Protein AF-A0A5E4X159-F1 (afdb_monomer_lite)

Radius of gyration: 16.35 Å; chains: 1; bounding box: 35×32×47 Å

Structure (mmCIF, N/CA/C/O backbone):
data_AF-A0A5E4X159-F1
#
_entry.id   AF-A0A5E4X159-F1
#
loop_
_atom_site.group_PDB
_atom_site.id
_atom_site.type_symbol
_atom_site.label_atom_id
_atom_site.label_alt_id
_atom_site.label_comp_id
_atom_site.label_asym_id
_atom_site.label_entity_id
_atom_site.label_seq_id
_atom_site.pdbx_PDB_ins_code
_atom_site.Cartn_x
_atom_site.Cartn_y
_atom_site.Cartn_z
_atom_site.occupancy
_atom_site.B_iso_or_equiv
_atom_site.auth_seq_id
_atom_site.auth_comp_id
_atom_site.auth_asym_id
_atom_site.auth_atom_id
_atom_site.pdbx_PDB_model_num
ATOM 1 N N . MET A 1 1 ? 23.346 17.454 27.427 1.00 43.94 1 MET A N 1
ATOM 2 C CA . MET A 1 1 ? 22.632 16.233 27.862 1.00 43.94 1 MET A CA 1
ATOM 3 C C . MET A 1 1 ? 21.653 15.860 26.759 1.00 43.94 1 MET A C 1
ATOM 5 O O . MET A 1 1 ? 20.685 16.581 26.584 1.00 43.94 1 MET A O 1
ATOM 9 N N . THR A 1 2 ? 21.928 14.817 25.973 1.00 43.69 2 THR A N 1
ATOM 10 C CA . THR A 1 2 ? 21.041 14.388 24.874 1.00 43.69 2 THR A CA 1
ATOM 11 C C . THR A 1 2 ? 20.342 13.100 25.288 1.00 43.69 2 THR A C 1
ATOM 13 O O . THR A 1 2 ? 20.975 12.050 25.389 1.00 43.69 2 THR A O 1
ATOM 16 N N . THR A 1 3 ? 19.049 13.201 25.582 1.00 56.41 3 THR A N 1
ATOM 17 C CA . THR A 1 3 ? 18.188 12.087 25.992 1.00 56.41 3 THR A CA 1
ATOM 18 C C . THR A 1 3 ? 17.930 11.182 24.789 1.00 56.41 3 THR A C 1
ATOM 20 O O . THR A 1 3 ? 17.318 11.606 23.811 1.00 56.41 3 THR A O 1
ATOM 23 N N . ARG A 1 4 ? 18.406 9.932 24.831 1.00 61.47 4 ARG A N 1
ATOM 24 C CA . ARG A 1 4 ? 18.074 8.926 23.813 1.00 61.47 4 ARG A CA 1
ATOM 25 C C . ARG A 1 4 ? 16.678 8.380 24.109 1.00 61.47 4 ARG A C 1
ATOM 27 O O . ARG A 1 4 ? 16.497 7.682 25.101 1.00 61.47 4 ARG A O 1
ATOM 34 N N . HIS A 1 5 ? 15.707 8.697 23.259 1.00 56.34 5 HIS A N 1
ATOM 35 C CA . HIS A 1 5 ? 14.408 8.028 23.246 1.00 56.34 5 HIS A CA 1
ATOM 36 C C . HIS A 1 5 ? 14.578 6.634 22.630 1.00 56.34 5 HIS A C 1
ATOM 38 O O . HIS A 1 5 ? 14.775 6.495 21.425 1.00 56.34 5 HIS A O 1
ATOM 44 N N . THR A 1 6 ? 14.527 5.593 23.455 1.00 59.25 6 THR A N 1
ATOM 45 C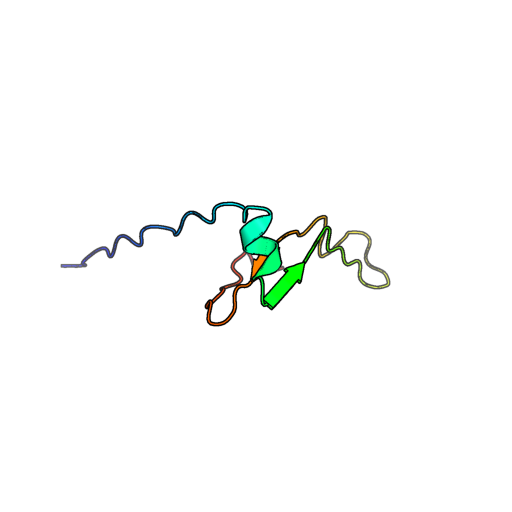 CA . THR A 1 6 ? 14.403 4.207 22.998 1.00 59.25 6 THR A CA 1
ATOM 46 C C . THR A 1 6 ? 12.978 3.985 22.493 1.00 59.25 6 THR A C 1
ATOM 48 O O . THR A 1 6 ? 12.048 3.851 23.282 1.00 59.25 6 THR A O 1
ATOM 51 N N . LEU A 1 7 ? 12.796 3.971 21.172 1.00 59.50 7 LEU A N 1
ATOM 52 C CA . LEU A 1 7 ? 11.549 3.545 20.538 1.00 59.50 7 LEU A CA 1
ATOM 53 C C . LEU A 1 7 ? 11.510 2.013 20.532 1.00 59.50 7 LEU A C 1
ATOM 55 O O . LEU A 1 7 ? 12.274 1.365 19.819 1.00 59.50 7 LEU A O 1
ATOM 59 N N . THR A 1 8 ? 10.641 1.427 21.353 1.00 51.59 8 THR A N 1
ATOM 60 C CA . THR A 1 8 ? 10.311 0.001 21.285 1.00 51.59 8 THR A CA 1
ATOM 61 C C . THR A 1 8 ? 9.593 -0.259 19.961 1.00 51.59 8 THR A C 1
ATOM 63 O O . THR A 1 8 ? 8.533 0.312 19.716 1.00 51.59 8 THR A O 1
ATOM 66 N N . ALA A 1 9 ? 10.172 -1.085 19.087 1.00 56.97 9 ALA A N 1
ATOM 67 C CA . ALA A 1 9 ? 9.530 -1.450 17.828 1.00 56.97 9 ALA A CA 1
ATOM 68 C C . ALA A 1 9 ? 8.257 -2.273 18.112 1.00 56.97 9 ALA A C 1
ATOM 70 O O . ALA A 1 9 ? 8.327 -3.239 18.881 1.00 56.97 9 ALA A O 1
ATOM 71 N N . PRO A 1 10 ? 7.096 -1.927 17.525 1.00 56.88 10 PRO A N 1
ATOM 72 C CA . PRO A 1 10 ? 5.909 -2.758 17.641 1.00 56.88 10 PRO A CA 1
ATOM 73 C C . PRO A 1 10 ? 6.156 -4.085 16.916 1.00 56.88 10 PRO A C 1
ATOM 75 O O . PRO A 1 10 ? 6.505 -4.118 15.738 1.00 56.88 10 PRO A O 1
ATOM 78 N N . VAL A 1 11 ? 6.002 -5.197 17.634 1.00 59.88 11 VAL A N 1
ATOM 79 C CA . VAL A 1 11 ? 6.078 -6.542 17.056 1.00 59.88 11 VAL A CA 1
ATOM 80 C C . VAL A 1 11 ? 4.743 -6.834 16.373 1.00 59.88 11 VAL A C 1
ATOM 82 O O . VAL A 1 11 ? 3.760 -7.155 17.043 1.00 59.88 11 VAL A O 1
ATOM 85 N N . THR A 1 12 ? 4.691 -6.725 15.044 1.00 62.12 12 THR A N 1
ATOM 86 C CA . THR A 1 12 ? 3.502 -7.103 14.268 1.00 62.12 12 THR A CA 1
ATOM 87 C C . THR A 1 12 ? 3.368 -8.622 14.268 1.00 62.12 12 THR A C 1
ATOM 89 O O . THR A 1 12 ? 4.075 -9.326 13.548 1.00 62.12 12 THR A O 1
ATOM 92 N N . ARG A 1 13 ? 2.467 -9.156 15.098 1.00 63.06 13 ARG A N 1
ATOM 93 C CA . ARG A 1 13 ? 2.053 -10.558 14.979 1.00 63.06 13 ARG A CA 1
ATOM 94 C C . ARG A 1 13 ? 1.197 -10.718 13.728 1.00 63.06 13 ARG A C 1
ATOM 96 O O . ARG A 1 13 ? 0.314 -9.900 13.483 1.00 63.06 13 ARG A O 1
ATOM 103 N N . LEU A 1 14 ? 1.432 -11.790 12.972 1.00 63.94 14 LEU A N 1
ATOM 104 C CA . LEU A 1 14 ? 0.577 -12.143 11.844 1.00 63.94 14 LEU A CA 1
ATOM 105 C C . LEU A 1 14 ? -0.858 -12.372 12.367 1.00 63.94 14 LEU A C 1
ATOM 107 O O . LEU A 1 14 ? -1.030 -13.131 13.327 1.00 63.94 14 LEU A O 1
ATOM 111 N N . PRO A 1 15 ? -1.879 -11.712 11.797 1.00 61.44 15 PRO A N 1
ATOM 112 C CA . PRO A 1 15 ? -3.239 -11.800 12.308 1.00 61.44 15 PRO A CA 1
ATOM 113 C C . PRO A 1 15 ? -3.770 -13.235 12.216 1.00 61.44 15 PRO A C 1
ATOM 115 O O . PRO A 1 15 ? -3.680 -13.901 11.181 1.00 61.44 15 PRO A O 1
ATOM 118 N N . THR A 1 16 ? -4.345 -13.715 13.319 1.00 66.12 16 THR A N 1
ATOM 119 C CA . THR A 1 16 ? -5.085 -14.981 13.379 1.00 66.12 16 THR A CA 1
ATOM 120 C C . THR A 1 16 ? -6.306 -14.936 12.457 1.00 66.12 16 THR A C 1
ATOM 122 O O . THR A 1 16 ? -6.821 -13.865 12.145 1.00 66.12 16 THR A O 1
ATOM 125 N N . ALA A 1 17 ? -6.803 -16.098 12.024 1.00 59.94 17 ALA A N 1
ATOM 126 C CA . ALA A 1 17 ? -7.948 -16.192 11.107 1.00 59.94 17 ALA A CA 1
ATOM 127 C C . ALA A 1 17 ? -9.183 -15.398 11.587 1.00 59.94 17 ALA A C 1
ATOM 129 O O . ALA A 1 17 ? -9.798 -14.699 10.793 1.00 59.94 17 ALA A O 1
ATOM 130 N N . ALA A 1 18 ? -9.469 -15.398 12.894 1.00 58.84 18 ALA A N 1
AT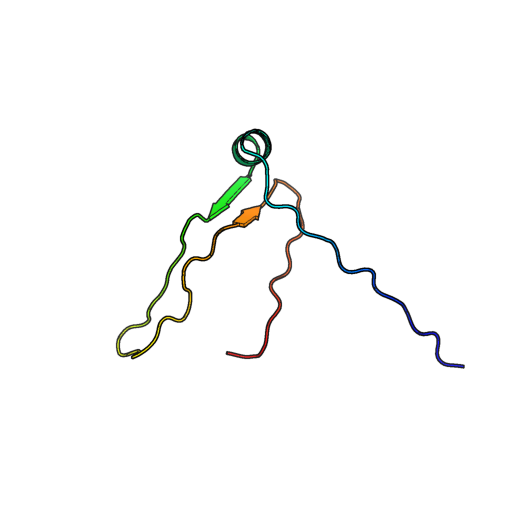OM 131 C CA . ALA A 1 18 ? -10.543 -14.589 13.480 1.00 58.84 18 ALA A CA 1
ATOM 132 C C . ALA A 1 18 ? -10.287 -13.069 13.389 1.00 58.84 18 ALA A C 1
ATOM 134 O O . ALA A 1 18 ? -11.211 -12.288 13.200 1.00 58.84 18 ALA A O 1
ATOM 135 N N . ALA A 1 19 ? -9.028 -12.626 13.475 1.00 60.56 19 ALA A N 1
ATOM 136 C CA . ALA A 1 19 ? -8.674 -11.219 13.289 1.00 60.56 19 ALA A CA 1
ATOM 137 C C . ALA A 1 19 ? -8.758 -10.787 11.814 1.00 60.56 19 ALA A C 1
ATOM 139 O O . ALA A 1 19 ? -8.963 -9.607 11.543 1.00 60.56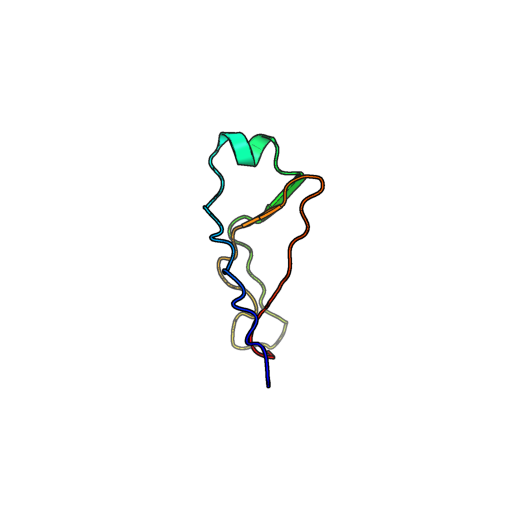 19 ALA A O 1
ATOM 140 N N . ARG A 1 20 ? -8.632 -11.722 10.858 1.00 59.00 20 ARG A N 1
ATOM 141 C CA . ARG A 1 20 ? -8.880 -11.448 9.431 1.00 59.00 20 ARG A CA 1
ATOM 142 C C . ARG A 1 20 ? -10.362 -11.215 9.129 1.00 59.00 20 ARG A C 1
ATOM 144 O O . ARG A 1 20 ? -10.666 -10.420 8.255 1.00 59.00 20 ARG A O 1
ATOM 151 N N . GLU A 1 21 ? -11.273 -11.843 9.869 1.00 59.94 21 GLU A N 1
ATOM 152 C CA . GLU A 1 21 ? -12.725 -11.646 9.711 1.00 59.94 21 GLU A CA 1
ATOM 153 C C . GLU A 1 21 ? -13.180 -10.236 10.138 1.00 59.94 21 GLU A C 1
ATOM 155 O O . GLU A 1 21 ? -14.158 -9.702 9.621 1.00 59.94 21 GLU A O 1
ATOM 160 N N . VAL A 1 22 ? -12.424 -9.600 11.040 1.00 64.19 22 VAL A N 1
ATOM 161 C CA . VAL A 1 22 ? -12.650 -8.221 11.519 1.00 64.19 22 VAL A CA 1
ATOM 162 C C . VAL A 1 22 ? -11.782 -7.195 10.770 1.00 64.19 22 VAL A C 1
ATOM 164 O O . VAL A 1 22 ? -11.990 -5.985 10.904 1.00 64.19 22 VAL A O 1
ATOM 167 N N . ALA A 1 23 ? -10.833 -7.660 9.948 1.00 66.44 23 ALA A N 1
ATOM 168 C CA . ALA A 1 23 ? -9.955 -6.787 9.185 1.00 66.44 23 ALA A CA 1
ATOM 169 C C . ALA A 1 23 ? -10.769 -5.930 8.219 1.00 66.44 23 ALA A C 1
ATOM 171 O O . ALA A 1 23 ? -11.617 -6.412 7.469 1.00 66.44 23 ALA A O 1
ATOM 172 N N . HIS A 1 24 ? -10.490 -4.631 8.225 1.00 79.94 24 HIS A N 1
ATOM 173 C CA . HIS A 1 24 ? -11.171 -3.709 7.332 1.00 79.94 24 HIS A CA 1
ATOM 174 C C . HIS A 1 24 ? -10.635 -3.827 5.905 1.00 79.94 24 HIS A C 1
ATOM 176 O O . HIS A 1 24 ? -11.381 -3.650 4.945 1.00 79.94 24 HIS A O 1
ATOM 182 N N . ILE A 1 25 ? -9.341 -4.131 5.779 1.00 85.00 25 ILE A N 1
ATOM 183 C CA . ILE A 1 25 ? -8.649 -4.317 4.507 1.00 85.00 25 ILE A CA 1
ATOM 184 C C . ILE A 1 25 ? -7.688 -5.494 4.669 1.00 85.00 25 ILE A C 1
ATOM 186 O O . ILE A 1 25 ? -6.902 -5.522 5.614 1.00 85.00 25 ILE A O 1
ATOM 190 N N . THR A 1 26 ? -7.735 -6.452 3.746 1.00 88.69 26 THR A N 1
ATOM 191 C CA . THR A 1 26 ? -6.791 -7.576 3.697 1.00 88.69 26 THR A CA 1
ATOM 192 C C . THR A 1 26 ? -6.100 -7.596 2.340 1.00 88.69 26 THR A C 1
ATOM 194 O O . THR A 1 26 ? -6.763 -7.569 1.305 1.00 88.69 26 THR A O 1
ATOM 197 N N . PHE A 1 27 ? -4.773 -7.655 2.361 1.00 90.12 27 PHE A N 1
ATOM 198 C CA . PHE A 1 27 ? -3.918 -7.924 1.213 1.00 90.12 27 PHE A CA 1
ATOM 199 C C . PHE A 1 27 ? -3.340 -9.329 1.366 1.00 90.12 27 PHE A C 1
ATOM 201 O O . PHE A 1 27 ? -2.766 -9.654 2.406 1.00 90.12 27 PHE A O 1
ATOM 208 N N . ASP A 1 28 ? -3.496 -10.149 0.333 1.00 92.12 28 ASP A N 1
ATOM 209 C CA . ASP A 1 28 ? -3.030 -11.533 0.294 1.00 92.12 28 ASP A CA 1
ATOM 210 C C . ASP A 1 28 ? -2.251 -11.744 -1.007 1.00 92.12 28 ASP A C 1
ATOM 212 O O . ASP A 1 28 ? -2.771 -11.469 -2.091 1.00 92.12 28 ASP A O 1
ATOM 216 N N . GLY A 1 29 ? -0.976 -12.124 -0.892 1.00 92.38 29 GLY A N 1
ATOM 217 C CA . GLY A 1 29 ? -0.101 -12.412 -2.032 1.00 92.38 29 GLY A CA 1
ATOM 218 C C . GLY A 1 29 ? 0.061 -11.262 -3.036 1.00 92.38 29 GLY A C 1
ATOM 219 O O . GLY A 1 29 ? 0.206 -11.504 -4.236 1.00 92.38 29 GLY A O 1
ATOM 220 N N . LEU A 1 30 ? 0.006 -9.998 -2.596 1.00 93.00 30 LEU A N 1
ATOM 221 C CA . LEU A 1 30 ? 0.027 -8.850 -3.503 1.00 93.00 30 LEU A CA 1
ATOM 222 C C . LEU A 1 30 ? 1.368 -8.771 -4.252 1.00 93.00 30 LEU A C 1
ATOM 224 O O . LEU A 1 30 ? 2.441 -8.685 -3.651 1.00 93.00 30 LEU A O 1
ATOM 228 N N . GLY A 1 31 ? 1.286 -8.729 -5.583 1.00 94.38 31 GLY A N 1
ATOM 229 C CA . GLY A 1 31 ? 2.424 -8.536 -6.476 1.00 94.38 31 GLY A CA 1
ATOM 230 C C . GLY A 1 31 ? 2.188 -7.424 -7.496 1.00 94.38 31 GLY A C 1
ATOM 231 O O . GLY A 1 31 ? 1.055 -7.205 -7.941 1.00 94.38 31 GLY A O 1
ATOM 232 N N . LYS A 1 32 ? 3.258 -6.711 -7.872 1.00 94.94 32 LYS A N 1
ATOM 233 C CA . LYS A 1 32 ? 3.241 -5.673 -8.915 1.00 94.94 32 LYS A CA 1
ATOM 234 C C . LYS A 1 32 ? 4.537 -5.658 -9.714 1.00 94.94 32 LYS A C 1
ATOM 236 O O . LYS A 1 32 ? 5.624 -5.604 -9.145 1.00 94.94 32 LYS A O 1
ATOM 241 N N . ILE A 1 33 ? 4.386 -5.644 -11.035 1.00 96.31 33 ILE A N 1
ATOM 242 C CA . ILE A 1 33 ? 5.449 -5.437 -12.020 1.00 96.31 33 ILE A CA 1
ATOM 243 C C . ILE A 1 33 ? 4.970 -4.298 -12.919 1.00 96.31 33 ILE A C 1
ATOM 245 O O . ILE A 1 33 ? 3.835 -4.333 -13.395 1.00 96.31 33 ILE A O 1
ATOM 249 N N . TYR A 1 34 ? 5.797 -3.272 -13.097 1.00 94.81 34 TYR A N 1
ATOM 250 C CA . TYR A 1 34 ? 5.488 -2.167 -14.003 1.00 94.81 34 TYR A CA 1
ATOM 251 C C . TYR A 1 34 ? 5.810 -2.553 -15.448 1.00 94.81 34 TYR A C 1
ATOM 253 O O . TYR A 1 34 ? 6.683 -3.385 -15.695 1.00 94.81 34 TYR A O 1
ATOM 261 N N . GLU A 1 35 ? 5.120 -1.949 -16.415 1.00 95.19 35 GLU A N 1
ATOM 262 C CA . GLU A 1 35 ? 5.409 -2.215 -17.825 1.00 95.19 35 GLU A CA 1
ATOM 263 C C . GLU A 1 35 ? 6.851 -1.836 -18.178 1.00 95.19 35 GLU A C 1
ATOM 265 O O . GLU A 1 35 ? 7.357 -0.788 -17.779 1.00 95.19 35 GLU A O 1
ATOM 270 N N . GLY A 1 36 ? 7.528 -2.727 -18.905 1.00 94.44 36 GLY A N 1
ATOM 271 C CA . GLY A 1 36 ? 8.939 -2.574 -19.261 1.00 94.44 36 GLY A CA 1
ATOM 272 C C . GLY A 1 36 ? 9.926 -2.822 -18.114 1.00 94.44 36 GLY A C 1
ATOM 273 O O . GLY A 1 36 ? 11.132 -2.765 -18.346 1.00 94.44 36 GLY A O 1
ATOM 274 N N . ALA A 1 37 ? 9.457 -3.121 -16.898 1.00 92.25 37 ALA A N 1
ATOM 275 C CA . ALA A 1 37 ? 10.337 -3.454 -15.786 1.00 92.25 37 ALA A CA 1
ATOM 276 C C . ALA A 1 37 ? 10.806 -4.913 -15.860 1.00 92.25 37 ALA A C 1
ATOM 278 O O . ALA A 1 37 ? 10.016 -5.836 -16.056 1.00 92.25 37 ALA A O 1
ATOM 279 N N . SER A 1 38 ? 12.102 -5.120 -15.633 1.00 90.12 38 SER A N 1
ATOM 280 C CA . SER A 1 38 ? 12.719 -6.453 -15.599 1.00 90.12 38 SER A CA 1
ATOM 281 C C . SER A 1 38 ? 12.504 -7.193 -14.273 1.00 90.12 38 SER A C 1
ATOM 283 O O . SER A 1 38 ? 12.756 -8.392 -14.198 1.00 90.12 38 SER A O 1
ATOM 285 N N . SER A 1 39 ? 12.061 -6.483 -13.232 1.00 92.25 39 SER A N 1
ATOM 286 C CA . SER A 1 39 ? 11.927 -6.995 -11.866 1.00 92.25 39 SER A CA 1
ATOM 287 C C . SER A 1 39 ? 10.624 -6.523 -11.229 1.00 92.25 39 SER A C 1
ATOM 289 O O . SER A 1 39 ? 10.110 -5.449 -11.553 1.00 92.25 39 SER A O 1
ATOM 291 N N . ALA A 1 40 ? 10.098 -7.315 -10.295 1.00 93.62 40 ALA A N 1
ATOM 292 C CA . ALA A 1 40 ? 8.903 -6.952 -9.549 1.00 93.62 40 ALA A CA 1
ATOM 293 C C . ALA A 1 40 ? 9.173 -5.850 -8.523 1.00 93.62 40 ALA A C 1
ATOM 295 O O . ALA A 1 40 ? 10.158 -5.893 -7.789 1.00 93.62 40 ALA A O 1
ATOM 296 N N . ALA A 1 41 ? 8.253 -4.889 -8.459 1.00 92.94 41 ALA A N 1
ATOM 297 C CA . ALA A 1 41 ? 8.249 -3.825 -7.463 1.00 92.94 41 ALA A CA 1
ATOM 298 C C . ALA A 1 41 ? 7.631 -4.286 -6.137 1.00 92.94 41 ALA A C 1
ATOM 300 O O . ALA A 1 41 ? 8.053 -3.854 -5.071 1.00 92.94 41 ALA A O 1
ATOM 301 N N . LEU A 1 42 ? 6.634 -5.172 -6.199 1.00 93.75 42 LEU A N 1
ATOM 302 C CA . LEU A 1 42 ? 6.061 -5.839 -5.033 1.00 93.75 42 LEU A CA 1
ATOM 303 C C . LEU A 1 42 ? 5.984 -7.331 -5.324 1.00 93.75 42 LEU A C 1
ATOM 305 O O . LEU A 1 42 ? 5.547 -7.725 -6.410 1.00 93.75 42 LEU A O 1
ATOM 309 N N . GLN A 1 43 ? 6.370 -8.151 -4.354 1.00 9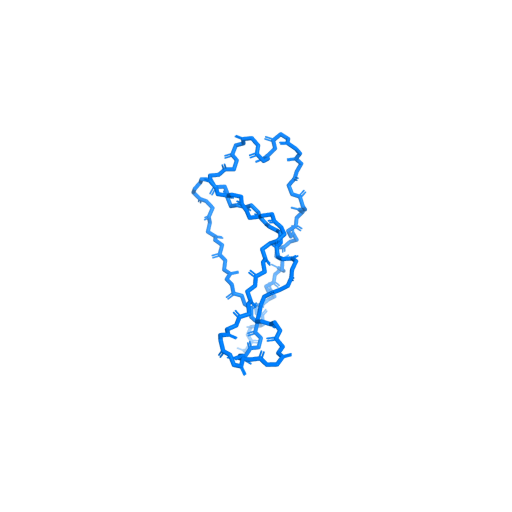5.31 43 GLN A N 1
ATOM 310 C CA . GLN A 1 43 ? 6.322 -9.600 -4.476 1.00 95.31 43 GLN A CA 1
ATOM 311 C C . GLN A 1 43 ? 5.845 -10.208 -3.157 1.00 95.31 43 GLN A C 1
ATOM 313 O O . GLN A 1 43 ? 6.438 -9.945 -2.116 1.00 95.31 43 GLN A O 1
ATOM 318 N N . ASP A 1 44 ? 4.777 -11.005 -3.232 1.00 93.75 44 ASP A N 1
ATOM 319 C CA . ASP A 1 44 ? 4.224 -11.789 -2.120 1.00 93.75 44 ASP A CA 1
ATOM 320 C C . ASP A 1 44 ? 3.897 -10.977 -0.850 1.00 93.75 44 ASP A C 1
ATOM 322 O O . ASP A 1 44 ? 4.159 -11.377 0.284 1.00 93.75 44 ASP A O 1
ATOM 326 N N . ILE A 1 45 ? 3.322 -9.787 -1.031 1.00 91.50 45 ILE A N 1
ATOM 327 C CA . ILE A 1 45 ? 3.008 -8.898 0.087 1.00 91.50 45 ILE A CA 1
ATOM 328 C C . ILE A 1 45 ? 1.660 -9.290 0.703 1.00 91.50 45 ILE A C 1
ATOM 330 O O . ILE A 1 45 ? 0.610 -9.135 0.078 1.00 91.50 45 ILE A O 1
ATOM 334 N N . SER A 1 46 ? 1.693 -9.754 1.954 1.00 89.44 46 SER A N 1
ATOM 335 C CA . SER A 1 46 ? 0.506 -10.197 2.696 1.00 89.44 46 SER A CA 1
ATOM 336 C C . SER A 1 46 ? 0.399 -9.490 4.046 1.00 89.44 46 SER A C 1
ATOM 338 O O . SER A 1 46 ? 1.252 -9.661 4.917 1.00 89.44 46 SER A O 1
ATOM 340 N N . PHE A 1 47 ? -0.654 -8.695 4.237 1.00 88.94 47 PHE A N 1
ATOM 341 C CA . PHE A 1 47 ? -0.935 -8.004 5.498 1.00 88.94 47 PHE A CA 1
ATOM 342 C C . PHE A 1 47 ? -2.421 -7.659 5.621 1.00 88.94 47 PHE A C 1
ATOM 344 O O . PHE A 1 47 ? -3.151 -7.622 4.635 1.00 88.94 47 PHE A O 1
ATOM 351 N N . ALA A 1 48 ? -2.880 -7.388 6.839 1.00 88.25 48 ALA A N 1
ATOM 352 C CA . ALA A 1 48 ? -4.243 -6.936 7.089 1.00 88.25 48 ALA A CA 1
ATOM 353 C C . ALA A 1 48 ? -4.221 -5.677 7.954 1.00 88.25 48 ALA A C 1
ATOM 355 O O . ALA A 1 48 ? -3.363 -5.549 8.825 1.00 88.25 48 ALA A O 1
ATOM 356 N N . VAL A 1 49 ? -5.164 -4.774 7.699 1.00 85.69 49 VAL A N 1
ATOM 357 C CA . VAL A 1 49 ? -5.345 -3.518 8.430 1.00 85.69 49 VAL A CA 1
ATOM 358 C C . VAL A 1 49 ? -6.710 -3.539 9.103 1.00 85.69 49 VAL A C 1
ATOM 360 O O . VAL A 1 49 ? -7.744 -3.763 8.458 1.00 85.69 49 VAL A O 1
ATOM 363 N N . GLN A 1 50 ? -6.718 -3.314 10.412 1.00 85.19 50 GLN A N 1
ATOM 364 C CA . GLN A 1 50 ? -7.926 -3.252 11.225 1.00 85.19 50 GLN A CA 1
ATOM 365 C C . GLN A 1 50 ? -8.597 -1.879 11.126 1.00 85.19 50 GLN A C 1
ATOM 367 O O . GLN A 1 50 ? -7.985 -0.860 10.797 1.00 85.19 50 GLN A O 1
ATOM 372 N N . ARG A 1 51 ? -9.894 -1.821 11.433 1.00 82.12 51 ARG A N 1
ATOM 373 C CA . ARG A 1 51 ? -10.615 -0.544 11.465 1.00 82.12 51 ARG A CA 1
ATOM 374 C C . ARG A 1 51 ? -10.071 0.335 12.600 1.00 82.12 51 ARG A C 1
ATOM 376 O O . ARG A 1 51 ? -10.073 -0.079 13.753 1.00 82.12 51 ARG A O 1
ATOM 383 N N . GLY A 1 52 ? -9.668 1.563 12.274 1.00 84.25 52 GLY A N 1
ATOM 384 C CA . GLY A 1 52 ? -9.101 2.510 13.243 1.00 84.25 52 GLY A CA 1
ATOM 385 C C . GLY A 1 52 ? -7.624 2.272 13.572 1.00 84.25 52 GLY A C 1
ATOM 386 O O . GLY A 1 52 ? -7.077 2.981 14.413 1.00 84.25 52 GLY A O 1
ATOM 387 N N . GLU A 1 53 ? -6.974 1.307 12.918 1.00 81.88 53 GLU A N 1
ATOM 388 C CA . GLU A 1 53 ? -5.537 1.073 13.045 1.00 81.88 53 GLU A CA 1
ATOM 389 C C . GLU A 1 53 ? -4.742 2.079 12.204 1.00 81.88 53 GLU A C 1
ATOM 391 O O . GLU A 1 53 ? -5.020 2.286 11.022 1.00 81.88 53 GLU A O 1
ATOM 396 N N . SER A 1 54 ? -3.723 2.683 12.815 1.00 85.00 54 SER A N 1
ATOM 397 C CA . SER A 1 54 ? -2.741 3.511 12.113 1.00 85.00 54 SER A CA 1
ATOM 398 C C . SER A 1 54 ? -1.562 2.645 11.681 1.00 85.00 54 SER A C 1
ATOM 400 O O . SER A 1 54 ? -0.803 2.168 12.523 1.00 85.00 54 SER A O 1
ATOM 402 N N . PHE A 1 55 ? -1.394 2.474 10.370 1.00 84.38 55 PHE A N 1
ATOM 403 C CA . PHE A 1 55 ? -0.326 1.673 9.773 1.00 84.38 55 PHE A CA 1
ATOM 404 C C . PHE A 1 55 ? 0.662 2.560 9.004 1.00 84.38 55 PHE A C 1
ATOM 406 O O . PHE A 1 55 ? 0.258 3.387 8.186 1.00 84.38 55 PHE A O 1
ATOM 413 N N . GLY A 1 56 ? 1.959 2.391 9.269 1.00 87.62 56 GLY A N 1
ATOM 414 C CA . GLY A 1 56 ? 3.038 3.112 8.594 1.00 87.62 56 GLY A CA 1
ATOM 415 C C . GLY A 1 56 ? 3.813 2.201 7.649 1.00 87.62 56 GLY A C 1
ATOM 416 O O . GLY A 1 56 ? 4.234 1.116 8.045 1.00 87.62 56 GLY A O 1
ATOM 417 N N . ILE A 1 57 ? 4.039 2.659 6.418 1.00 88.88 57 ILE A N 1
ATOM 418 C CA . ILE A 1 57 ? 4.926 1.988 5.464 1.00 88.88 57 ILE A CA 1
ATOM 419 C C . ILE A 1 57 ? 6.316 2.602 5.608 1.00 88.88 57 ILE A C 1
ATOM 421 O O . ILE A 1 57 ? 6.483 3.811 5.450 1.00 88.88 57 ILE A O 1
ATOM 425 N N . ILE A 1 58 ? 7.304 1.765 5.914 1.00 90.06 58 ILE A N 1
ATOM 426 C CA . ILE A 1 58 ? 8.706 2.164 6.041 1.00 90.06 58 ILE A CA 1
ATOM 427 C C . ILE A 1 58 ? 9.589 1.247 5.200 1.00 90.06 58 ILE A C 1
ATOM 429 O O . ILE A 1 58 ? 9.318 0.056 5.064 1.00 90.06 58 ILE A O 1
ATOM 433 N N . GLY A 1 59 ? 10.668 1.802 4.664 1.00 88.94 59 GLY A N 1
ATOM 434 C CA . GLY A 1 59 ? 11.651 1.066 3.885 1.00 88.94 59 GLY A CA 1
ATOM 435 C C . GLY A 1 59 ? 12.695 2.005 3.286 1.00 88.94 59 GLY A C 1
ATOM 436 O O . GLY A 1 59 ? 12.554 3.227 3.398 1.00 88.94 59 GLY A O 1
ATOM 437 N N . PRO A 1 60 ? 13.754 1.454 2.675 1.00 91.44 60 PRO A N 1
ATOM 438 C CA . PRO A 1 60 ? 14.654 2.228 1.831 1.00 91.44 60 PRO A CA 1
ATOM 439 C C . PRO A 1 60 ? 13.880 2.948 0.722 1.00 91.44 60 PRO A C 1
ATOM 44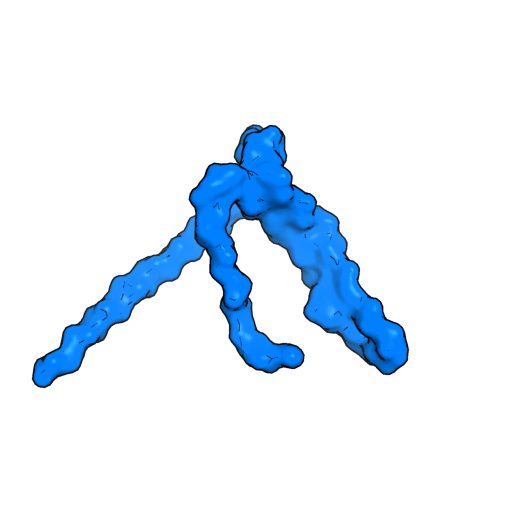1 O O . PRO A 1 60 ? 12.815 2.491 0.306 1.00 91.44 60 PRO A O 1
ATOM 444 N N . ILE A 1 61 ? 14.439 4.050 0.220 1.00 87.56 61 ILE A N 1
ATOM 445 C CA . ILE A 1 61 ? 13.960 4.631 -1.037 1.00 87.56 61 ILE A CA 1
ATOM 446 C C . ILE A 1 61 ? 14.132 3.593 -2.154 1.00 87.56 61 ILE A C 1
ATOM 448 O O . ILE A 1 61 ? 15.176 2.939 -2.230 1.00 87.56 61 ILE A O 1
ATOM 452 N N . GLY A 1 62 ? 13.092 3.424 -2.965 1.00 79.19 62 GLY A N 1
ATOM 453 C CA . GLY A 1 62 ? 13.013 2.444 -4.047 1.00 79.19 62 GLY A CA 1
ATOM 454 C C . GLY A 1 62 ? 12.464 3.059 -5.317 1.00 79.19 62 GLY A C 1
ATOM 455 O O . GLY A 1 62 ? 11.826 4.133 -5.217 1.00 79.19 62 GLY A O 1
#

Sequence (62 aa):
MTTRHTLTAPVTRLPTAAAREVAHITFDGLGKIYEGASSAALQDISFAVQRGESFGIIGPIG

InterPro domains:
  IPR027417 P-loop containing nucleoside triphospha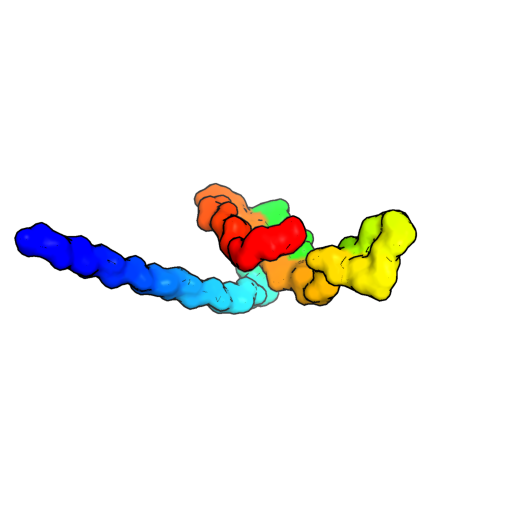te hydrolase [G3DSA:3.40.50.300] (6-62)
  IPR027417 P-loop containing nucleoside triphosphate hydrolase [SSF52540] (8-62)

Foldseek 3Di:
DDDDDDDDDDDDDADDPVVQVQFPDWDAQDWADDPPGPDTPDGGDTHTHHVPDDDDDDDPDD

Secondary structure (DSSP, 8-state):
-------PPP--PPPPHHHHHHEEEEEEEEEE--TT-SS-SEEEEEEEEETT-------S--

Organism: NCBI:txid2508297

pLDDT: mean 78.18, std 15.71, range [43.69, 96.31]